Protein AF-A0A7J4JH37-F1 (afdb_monomer)

Sequence (159 aa):
MDLLFHLLIPYTLLRLRGYGNRYLVPLAVLAVLPDLDRFAWLRRSWHSLLLGLALVALAWFLARKRADGKRITFISGFYFFSHLALDLGGEMAWLWPLDSSYYVVTPYVKLVNLWPIFGVDFQVVPTVVQGIGTVLSAAGFGVLGLLLGLWTVNSLRRK

Foldseek 3Di:
DPLVCLQPVLLVVVVVVVDDPVQNVVLSVLSCQLVCCVVVVNPQQSLEQVVLVVQLVVLLVVLVPPPCSVVNSVSNSSSSVLSNLQCQQPWHPHDPPVDPHTWHWAWDFDDDDQDDDDDPDGDGDTDTDDDDDDDSRPRSVVVVVVVVVVVVVVVVVVD

Solvent-accessible surface area (backbone atoms only — not comparable to full-atom values): 9002 Å² total; per-residue (Å²): 107,65,70,65,55,41,41,48,52,46,50,50,54,44,42,75,73,68,56,53,65,91,52,52,58,76,44,44,53,53,27,48,56,41,64,50,29,81,78,63,83,45,76,52,46,54,51,8,54,50,50,45,52,51,52,31,49,47,43,32,66,75,22,66,86,44,96,58,11,70,59,52,25,50,54,42,37,47,27,38,52,46,30,56,41,43,40,29,40,26,69,23,13,46,51,19,91,85,36,88,61,62,44,24,46,46,65,55,86,76,86,69,88,88,80,86,81,92,75,90,78,84,68,80,60,76,53,80,46,85,78,88,67,92,52,72,25,66,40,7,52,48,52,51,51,47,55,46,52,54,46,54,58,56,58,64,71,74,112

Mean predicted aligned error: 11.1 Å

Structure (mmCIF, N/CA/C/O backbone):
data_AF-A0A7J4JH37-F1
#
_entry.id   AF-A0A7J4JH37-F1
#
loop_
_atom_site.group_PDB
_atom_site.id
_atom_site.type_symbol
_atom_site.label_atom_id
_atom_site.label_alt_id
_atom_site.label_comp_id
_atom_site.label_asym_id
_atom_site.label_entity_id
_atom_site.label_seq_id
_atom_site.pdbx_PDB_ins_code
_atom_site.Cartn_x
_atom_site.Cartn_y
_atom_site.Cartn_z
_atom_site.occupancy
_atom_site.B_iso_or_equiv
_atom_site.auth_seq_id
_atom_site.auth_comp_id
_atom_site.auth_asym_id
_atom_site.auth_atom_id
_atom_site.pdbx_PDB_model_num
ATOM 1 N N . MET A 1 1 ? -0.138 -1.010 -13.148 1.00 59.06 1 MET A N 1
ATOM 2 C CA . MET A 1 1 ? -1.320 -1.853 -13.493 1.00 59.06 1 MET A CA 1
ATOM 3 C C . MET A 1 1 ? -2.587 -1.007 -13.630 1.00 59.06 1 MET A C 1
ATOM 5 O O . MET A 1 1 ? -2.493 0.210 -13.483 1.00 59.06 1 MET A O 1
ATOM 9 N N . ASP A 1 2 ? -3.748 -1.591 -13.959 1.00 71.56 2 ASP A N 1
ATOM 10 C CA . ASP A 1 2 ? -5.018 -0.843 -13.939 1.00 71.56 2 ASP A CA 1
ATOM 11 C C . ASP A 1 2 ? -5.392 -0.477 -12.489 1.00 71.56 2 ASP A C 1
ATOM 13 O O . ASP A 1 2 ? -5.267 -1.309 -11.585 1.00 71.56 2 ASP A O 1
ATOM 17 N N . LEU A 1 3 ? -5.826 0.771 -12.281 1.00 78.75 3 LEU A N 1
ATOM 18 C CA . LEU A 1 3 ? -6.186 1.365 -10.985 1.00 78.75 3 LEU A CA 1
ATOM 19 C C . LEU A 1 3 ? -7.172 0.475 -10.214 1.00 78.75 3 LEU A C 1
ATOM 21 O O . LEU A 1 3 ? -7.121 0.357 -8.989 1.00 78.75 3 LEU A O 1
ATOM 25 N N . LEU A 1 4 ? -8.059 -0.192 -10.955 1.00 83.56 4 LEU A N 1
ATOM 26 C CA . LEU A 1 4 ? -9.063 -1.092 -10.412 1.00 83.56 4 LEU A CA 1
ATOM 27 C C . LEU A 1 4 ? -8.441 -2.245 -9.603 1.00 83.56 4 LEU A C 1
ATOM 29 O O . LEU A 1 4 ? -8.947 -2.586 -8.536 1.00 83.56 4 LEU A O 1
ATOM 33 N N . PHE A 1 5 ? -7.327 -2.828 -10.059 1.00 84.44 5 PHE A N 1
ATOM 34 C CA . PHE A 1 5 ? -6.678 -3.946 -9.360 1.00 84.44 5 PHE A CA 1
ATOM 35 C C . PHE A 1 5 ? -5.949 -3.497 -8.094 1.00 84.44 5 PHE A C 1
ATOM 37 O O . PHE A 1 5 ? -6.028 -4.192 -7.078 1.00 84.44 5 PHE A O 1
ATOM 44 N N . HIS A 1 6 ? -5.321 -2.317 -8.124 1.00 84.31 6 HIS A N 1
ATOM 45 C CA . HIS A 1 6 ? -4.708 -1.695 -6.945 1.00 84.31 6 HIS A CA 1
ATOM 46 C C . HIS A 1 6 ? -5.714 -1.436 -5.824 1.00 84.31 6 HIS A C 1
ATOM 48 O O . HIS A 1 6 ? -5.353 -1.443 -4.651 1.00 84.31 6 HIS A O 1
ATOM 54 N N . LEU A 1 7 ? -6.989 -1.275 -6.174 1.00 88.19 7 LEU A N 1
ATOM 55 C CA . LEU A 1 7 ? -8.074 -1.114 -5.221 1.00 88.19 7 LEU A CA 1
ATOM 56 C C . LEU A 1 7 ? -8.674 -2.457 -4.782 1.00 88.19 7 LEU A C 1
ATOM 58 O O . LEU A 1 7 ? -8.773 -2.747 -3.587 1.00 88.19 7 LEU A O 1
ATOM 62 N N . LEU A 1 8 ? -9.098 -3.275 -5.751 1.00 89.56 8 LEU A N 1
ATOM 63 C CA . LEU A 1 8 ? -9.918 -4.460 -5.504 1.00 89.56 8 LEU A CA 1
ATOM 64 C C . LEU A 1 8 ? -9.161 -5.558 -4.772 1.00 89.56 8 LEU A C 1
ATOM 66 O O . L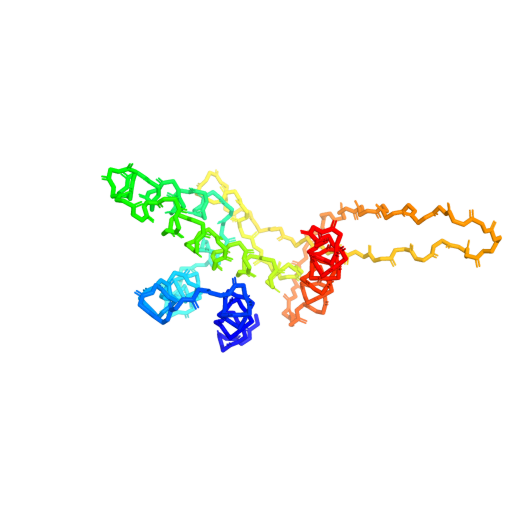EU A 1 8 ? -9.737 -6.197 -3.888 1.00 89.56 8 LEU A O 1
ATOM 70 N N . ILE A 1 9 ? -7.890 -5.779 -5.109 1.00 88.50 9 ILE A N 1
ATOM 71 C CA . ILE A 1 9 ? -7.086 -6.830 -4.481 1.00 88.50 9 ILE A CA 1
ATOM 72 C C . ILE A 1 9 ? -6.945 -6.544 -2.983 1.00 88.50 9 ILE A C 1
ATOM 74 O O . ILE A 1 9 ? -7.462 -7.335 -2.189 1.00 88.50 9 ILE A O 1
ATOM 78 N N . PRO A 1 10 ? -6.355 -5.415 -2.543 1.00 89.75 10 PRO A N 1
ATOM 79 C CA . PRO A 1 10 ? -6.214 -5.172 -1.117 1.00 89.75 10 PRO A CA 1
ATOM 80 C C . PRO A 1 10 ? -7.554 -5.032 -0.391 1.00 89.75 10 PRO A C 1
ATOM 82 O O . PRO A 1 10 ? -7.681 -5.530 0.730 1.00 89.75 10 PRO A O 1
ATOM 85 N N . TYR A 1 11 ? -8.574 -4.439 -1.025 1.00 91.81 11 TYR A N 1
ATOM 86 C CA . TYR A 1 11 ? -9.922 -4.373 -0.455 1.00 91.81 11 TYR A CA 1
ATOM 87 C C . TYR A 1 11 ? -10.464 -5.772 -0.141 1.00 91.81 11 TYR A C 1
ATOM 89 O O . TYR A 1 11 ? -10.907 -6.031 0.981 1.00 91.81 11 TYR A O 1
ATOM 97 N N . THR A 1 12 ? -10.391 -6.692 -1.107 1.00 89.94 12 THR A N 1
ATOM 98 C CA . THR A 1 12 ? -10.907 -8.060 -0.960 1.00 89.94 12 THR A CA 1
ATOM 99 C C . THR A 1 12 ? -10.160 -8.804 0.140 1.00 89.94 12 THR A C 1
ATOM 101 O O . THR A 1 12 ? -10.782 -9.443 0.986 1.00 89.94 12 THR A O 1
ATOM 104 N N . LEU A 1 13 ? -8.836 -8.659 0.207 1.00 88.38 13 LEU A N 1
ATOM 105 C CA . LEU A 1 13 ? -8.013 -9.298 1.236 1.00 88.38 13 LEU A CA 1
ATOM 106 C C . LEU A 1 13 ? -8.335 -8.792 2.642 1.00 88.38 13 LEU A C 1
ATOM 108 O O . LEU A 1 13 ? -8.508 -9.576 3.578 1.00 88.38 13 LEU A O 1
ATOM 112 N N . LEU A 1 14 ? -8.485 -7.479 2.798 1.00 90.62 14 LEU A N 1
ATOM 113 C CA . LEU A 1 14 ? -8.890 -6.895 4.070 1.00 90.62 14 LEU A CA 1
ATOM 114 C C . LEU A 1 14 ? -10.330 -7.280 4.439 1.00 90.62 14 LEU A C 1
ATOM 116 O O . LEU A 1 14 ? -10.630 -7.510 5.615 1.00 90.62 14 LEU A O 1
ATOM 120 N N . ARG A 1 15 ? -11.221 -7.412 3.452 1.00 90.00 15 ARG A N 1
ATOM 121 C CA . ARG A 1 15 ? -12.586 -7.894 3.671 1.00 90.00 15 ARG A CA 1
ATOM 122 C C . ARG A 1 15 ? -12.592 -9.339 4.166 1.00 90.00 15 ARG A C 1
ATOM 124 O O . ARG A 1 15 ? -13.246 -9.614 5.171 1.00 90.00 15 ARG A O 1
ATOM 131 N N . LEU A 1 16 ? -11.810 -10.223 3.542 1.00 88.81 16 LEU A N 1
ATOM 132 C CA . LEU A 1 16 ? -11.615 -11.615 3.972 1.00 88.81 16 LEU A CA 1
ATOM 133 C C . LEU A 1 16 ? -10.996 -11.711 5.374 1.00 88.81 16 LEU A C 1
ATOM 135 O O . LEU A 1 16 ? -11.319 -12.620 6.135 1.00 88.81 16 LEU A O 1
ATOM 139 N N . ARG A 1 17 ? -10.165 -10.738 5.769 1.00 84.75 17 ARG A N 1
ATOM 140 C CA . ARG A 1 17 ? -9.619 -10.638 7.134 1.00 84.75 17 ARG A CA 1
ATOM 141 C C . ARG A 1 17 ? -10.671 -10.253 8.188 1.00 84.75 17 ARG A C 1
ATOM 143 O O . ARG A 1 17 ? -10.382 -10.341 9.383 1.00 84.75 17 ARG A O 1
ATOM 150 N N . GLY A 1 18 ? -11.872 -9.854 7.770 1.00 88.81 18 GLY A N 1
ATOM 151 C CA . GLY A 1 18 ? -12.986 -9.485 8.647 1.00 88.81 18 GLY A CA 1
ATOM 152 C C . GLY A 1 18 ? -13.099 -7.984 8.918 1.00 88.81 18 GLY A C 1
ATOM 153 O O . GLY A 1 18 ? -13.838 -7.575 9.816 1.00 88.81 18 GLY A O 1
ATOM 154 N N . TYR A 1 19 ? -12.387 -7.135 8.172 1.00 90.50 19 TYR A N 1
ATOM 155 C CA . TYR A 1 19 ? -12.580 -5.690 8.277 1.00 90.50 19 TYR A CA 1
ATOM 156 C C . TYR A 1 19 ? -13.894 -5.268 7.596 1.00 90.50 19 TYR A C 1
ATOM 158 O O . TYR A 1 19 ? -14.300 -5.800 6.560 1.00 90.50 19 TYR A O 1
ATOM 166 N N . GLY A 1 20 ? -14.603 -4.325 8.221 1.00 91.44 20 GLY A N 1
ATOM 167 C CA . GLY A 1 20 ? -15.878 -3.802 7.725 1.00 91.44 20 GLY A CA 1
ATOM 168 C C . GLY A 1 20 ? -15.713 -2.577 6.827 1.00 91.44 20 GLY A C 1
ATOM 169 O O . GLY A 1 20 ? -14.740 -1.828 6.954 1.00 91.44 20 GLY A O 1
ATOM 170 N N . ASN A 1 21 ? -16.719 -2.318 5.987 1.00 93.50 21 ASN A N 1
ATOM 171 C CA . ASN A 1 21 ? -16.733 -1.200 5.032 1.00 93.50 21 ASN A CA 1
ATOM 172 C C . ASN A 1 21 ? -16.501 0.169 5.680 1.00 93.50 21 ASN A C 1
ATOM 174 O O . ASN A 1 21 ? -15.913 1.037 5.043 1.00 93.50 21 ASN A O 1
ATOM 178 N N . ARG A 1 22 ? -16.863 0.324 6.964 1.00 92.69 22 ARG A N 1
ATOM 179 C CA . ARG A 1 22 ? -16.615 1.541 7.757 1.00 92.69 22 ARG A CA 1
ATOM 180 C C . ARG A 1 22 ? -15.148 1.989 7.779 1.00 92.69 22 ARG A C 1
ATOM 182 O O . ARG A 1 22 ? -14.889 3.163 7.994 1.00 92.69 22 ARG A O 1
ATOM 189 N N . TYR A 1 23 ? -14.204 1.068 7.573 1.00 89.62 23 TYR A N 1
ATOM 190 C CA . TYR A 1 23 ? -12.782 1.392 7.421 1.00 89.62 23 TYR A CA 1
ATOM 191 C C . TYR A 1 23 ? -12.301 1.209 5.988 1.00 89.62 23 TYR A C 1
ATOM 193 O O . TYR A 1 23 ? -11.498 2.003 5.514 1.00 89.62 23 TYR A O 1
ATOM 201 N N . LEU A 1 24 ? -12.773 0.161 5.306 1.00 91.44 24 LEU A N 1
ATOM 202 C CA . LEU A 1 24 ? -12.238 -0.207 3.999 1.00 91.44 24 LEU A CA 1
ATOM 203 C C . LE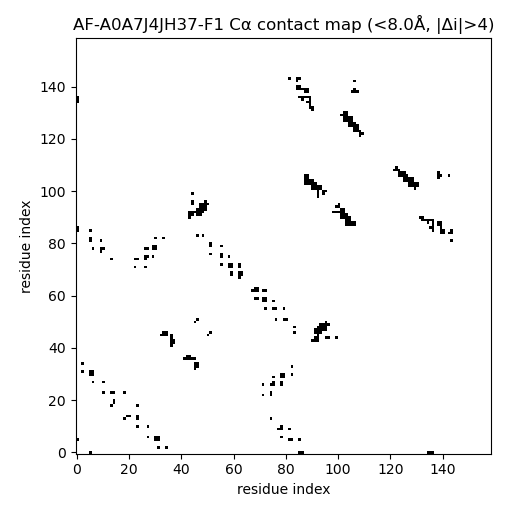U A 1 24 ? -12.517 0.839 2.936 1.00 91.44 24 LEU A C 1
ATOM 205 O O . LEU A 1 24 ? -11.609 1.129 2.172 1.00 91.44 24 LEU A O 1
ATOM 209 N N . VAL A 1 25 ? -13.728 1.402 2.902 1.00 92.25 25 VAL A N 1
ATOM 210 C CA . VAL A 1 25 ? -14.122 2.365 1.865 1.00 92.25 25 VAL A CA 1
ATOM 211 C C . VAL A 1 25 ? -13.437 3.721 2.069 1.00 92.25 25 VAL A C 1
ATOM 213 O O . VAL A 1 25 ? -12.812 4.192 1.125 1.00 92.25 25 VAL A O 1
ATOM 216 N N . PRO A 1 26 ? -13.437 4.335 3.272 1.00 89.88 26 PRO A N 1
ATOM 217 C CA . PRO A 1 26 ? -12.741 5.610 3.460 1.00 89.88 26 PRO A CA 1
ATOM 218 C C . PRO A 1 26 ? -11.227 5.508 3.244 1.00 89.88 26 PRO A C 1
ATOM 220 O O . PRO A 1 26 ? -10.616 6.421 2.700 1.00 89.88 26 PRO A O 1
ATOM 223 N N . LEU A 1 27 ? -10.610 4.395 3.660 1.00 88.75 27 LEU A N 1
ATOM 224 C CA . LEU A 1 27 ? -9.161 4.209 3.545 1.00 88.75 27 LEU A CA 1
ATOM 225 C C . LEU A 1 27 ? -8.727 3.697 2.167 1.00 88.75 27 LEU A C 1
ATOM 227 O O . LEU A 1 27 ? -7.545 3.787 1.853 1.00 88.75 27 LEU A O 1
ATOM 231 N N . ALA A 1 28 ? -9.657 3.228 1.329 1.00 87.50 28 ALA A N 1
ATOM 232 C CA . ALA A 1 28 ? -9.383 2.809 -0.045 1.00 87.50 28 ALA A CA 1
ATOM 233 C C . ALA A 1 28 ? -8.820 3.949 -0.911 1.00 87.50 28 ALA A C 1
ATOM 235 O O . ALA A 1 28 ? -8.044 3.697 -1.826 1.00 87.50 28 ALA A O 1
ATOM 236 N N . VAL A 1 29 ? -9.130 5.209 -0.577 1.00 84.94 29 VAL A N 1
ATOM 237 C CA . VAL A 1 29 ? -8.547 6.391 -1.238 1.00 84.94 29 VAL A CA 1
ATOM 238 C C . VAL A 1 29 ? -7.013 6.382 -1.163 1.00 84.94 29 VAL A C 1
ATOM 240 O O . VAL A 1 29 ? -6.350 6.830 -2.093 1.00 84.94 29 VAL A O 1
ATOM 243 N N . LEU A 1 30 ? -6.432 5.809 -0.102 1.00 81.12 30 LEU A N 1
ATOM 244 C CA . LEU A 1 30 ? -4.978 5.690 0.055 1.00 81.12 30 LEU A CA 1
ATOM 245 C C . LEU A 1 30 ? -4.333 4.744 -0.966 1.00 81.12 30 LEU A C 1
ATOM 247 O O . LEU A 1 30 ? -3.154 4.911 -1.254 1.00 81.12 30 LEU A O 1
ATOM 251 N N . ALA A 1 31 ? -5.085 3.787 -1.517 1.00 82.00 31 ALA A N 1
ATOM 252 C CA . ALA A 1 31 ? -4.614 2.945 -2.618 1.00 82.00 31 ALA A CA 1
ATOM 253 C C . ALA A 1 31 ? -4.676 3.662 -3.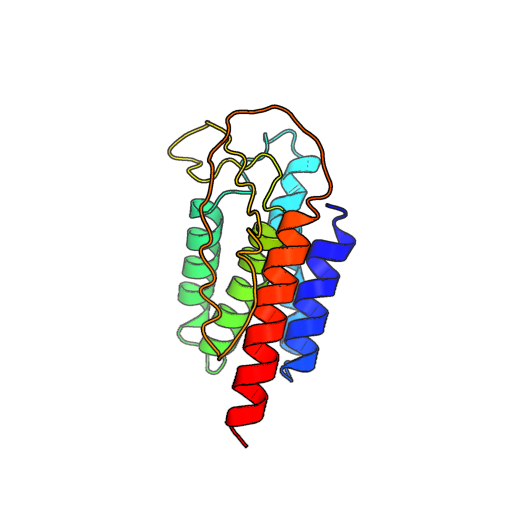972 1.00 82.00 31 ALA A C 1
ATOM 255 O O . ALA A 1 31 ? -3.947 3.312 -4.883 1.00 82.00 31 ALA A O 1
ATOM 256 N N . VAL A 1 32 ? -5.538 4.669 -4.113 1.00 82.38 32 VAL A N 1
ATOM 257 C CA . VAL A 1 32 ? -5.679 5.436 -5.361 1.00 82.38 32 VAL A CA 1
ATOM 258 C C . VAL A 1 32 ? -4.657 6.568 -5.437 1.00 82.38 32 VAL A C 1
ATOM 260 O O . VAL A 1 32 ? -4.209 6.922 -6.521 1.00 82.38 32 VAL A O 1
ATOM 263 N N . LEU A 1 33 ? -4.277 7.125 -4.283 1.00 82.38 33 LEU A N 1
ATOM 264 C CA . LEU A 1 33 ? -3.353 8.253 -4.156 1.00 82.38 33 LEU A CA 1
ATOM 265 C C . LEU A 1 33 ? -2.073 8.124 -5.000 1.00 82.38 33 LEU A C 1
ATOM 267 O O . LEU A 1 33 ? -1.756 9.093 -5.687 1.00 82.38 33 LEU A O 1
ATOM 271 N N . PRO A 1 34 ? -1.360 6.980 -5.007 1.00 78.88 34 PRO A N 1
ATOM 272 C CA . PRO A 1 34 ? -0.159 6.836 -5.822 1.00 78.88 34 PRO A CA 1
ATOM 273 C C . PRO A 1 34 ? -0.413 6.972 -7.325 1.00 78.88 34 PRO A C 1
ATOM 275 O O . PRO A 1 34 ? 0.388 7.579 -8.018 1.00 78.88 34 PRO A O 1
ATOM 278 N N . ASP A 1 35 ? -1.550 6.469 -7.810 1.00 78.75 35 ASP A N 1
ATOM 279 C CA . ASP A 1 35 ? -1.934 6.507 -9.226 1.00 78.75 35 ASP A CA 1
ATOM 280 C C . ASP A 1 35 ? -2.482 7.881 -9.670 1.00 78.75 35 ASP A C 1
ATOM 282 O O . ASP A 1 35 ? -2.728 8.089 -10.861 1.00 78.75 35 ASP A O 1
ATOM 286 N N . LEU A 1 36 ? -2.674 8.839 -8.749 1.00 75.56 36 LEU A N 1
ATOM 287 C CA . LEU A 1 36 ? -3.068 10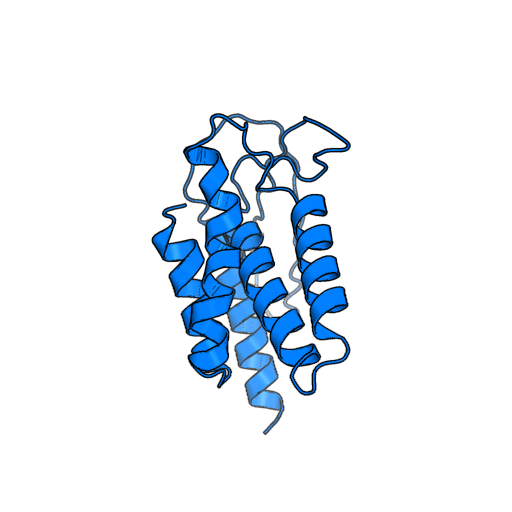.211 -9.106 1.00 75.56 36 LEU A CA 1
ATOM 288 C C . LEU A 1 36 ? -1.962 10.961 -9.861 1.00 75.56 36 LEU A C 1
ATOM 290 O O . LEU A 1 36 ? -2.239 11.939 -10.560 1.00 75.56 36 LEU A O 1
ATOM 294 N N . ASP A 1 37 ? -0.720 10.494 -9.761 1.00 70.12 37 ASP A N 1
ATOM 295 C CA . ASP A 1 37 ? 0.428 11.046 -10.475 1.00 70.12 37 ASP A CA 1
ATOM 296 C C . ASP A 1 37 ? 0.271 10.979 -12.005 1.00 70.12 37 ASP A C 1
ATOM 298 O O . ASP A 1 37 ? 0.720 11.884 -12.715 1.00 70.12 37 ASP A O 1
ATOM 302 N N . ARG A 1 38 ? -0.492 9.994 -12.500 1.00 65.81 38 ARG A N 1
ATOM 303 C CA . ARG A 1 38 ? -0.882 9.846 -13.909 1.00 65.81 38 ARG A CA 1
ATOM 304 C C . ARG A 1 38 ? -1.644 11.055 -14.444 1.00 65.81 38 ARG A C 1
ATOM 306 O O . ARG A 1 38 ? -1.572 11.328 -15.638 1.00 65.81 38 ARG A O 1
ATOM 313 N N . PHE A 1 39 ? -2.356 11.782 -13.584 1.00 64.06 39 PHE A N 1
ATOM 314 C CA . PHE A 1 39 ? -3.114 12.976 -13.970 1.00 64.06 39 PHE A CA 1
ATOM 315 C C . PHE A 1 39 ? -2.299 14.266 -13.851 1.00 64.06 39 PHE A C 1
ATOM 317 O O . PHE A 1 39 ? -2.636 15.265 -14.483 1.00 64.06 39 PHE A O 1
ATOM 324 N N . ALA A 1 40 ? -1.228 14.266 -13.054 1.00 57.56 40 ALA A N 1
ATOM 325 C CA . ALA A 1 40 ? -0.565 15.493 -12.626 1.00 57.56 40 ALA A CA 1
ATOM 326 C C . ALA A 1 40 ? 0.778 15.777 -13.325 1.00 57.56 40 ALA A C 1
ATOM 328 O O . ALA A 1 40 ? 1.488 16.684 -12.900 1.00 57.56 40 ALA A O 1
ATOM 329 N N . TRP A 1 41 ? 1.160 15.017 -14.365 1.00 54.94 41 TRP A N 1
ATOM 330 C CA . TRP A 1 41 ? 2.482 15.104 -15.031 1.00 54.94 41 TRP A CA 1
ATOM 331 C C . TRP A 1 41 ? 3.680 14.956 -14.063 1.00 54.94 41 TRP A C 1
ATOM 333 O O . TRP A 1 41 ? 4.842 15.136 -14.438 1.00 54.94 41 TRP A O 1
ATOM 343 N N . LEU A 1 42 ? 3.402 14.590 -12.809 1.00 57.09 42 LEU A N 1
ATOM 344 C CA . LEU A 1 42 ? 4.356 14.342 -11.743 1.00 57.09 42 LEU A CA 1
ATOM 345 C C . LEU A 1 42 ? 4.924 12.948 -11.978 1.00 57.09 42 LEU A C 1
ATOM 347 O O . LEU A 1 42 ? 4.284 11.934 -11.738 1.00 57.09 42 LEU A O 1
ATOM 351 N N . ARG A 1 43 ? 6.131 12.916 -12.535 1.00 55.44 43 ARG A N 1
ATOM 352 C CA . ARG A 1 43 ? 6.823 11.700 -12.963 1.00 55.44 43 ARG A CA 1
ATOM 353 C C . ARG A 1 43 ? 6.929 10.651 -11.841 1.00 55.44 43 ARG A C 1
ATOM 355 O O . ARG A 1 43 ? 7.855 10.783 -11.043 1.00 55.44 43 ARG A O 1
ATOM 362 N N . ARG A 1 44 ? 6.088 9.603 -11.801 1.00 64.75 44 ARG A N 1
ATOM 363 C CA . ARG A 1 44 ? 6.295 8.309 -11.081 1.00 64.75 44 ARG A CA 1
ATOM 364 C C . ARG A 1 44 ? 6.757 8.399 -9.609 1.00 64.75 44 ARG A C 1
ATOM 366 O O . ARG A 1 44 ? 7.253 7.435 -9.031 1.00 64.75 44 ARG A O 1
ATOM 373 N N . SER A 1 45 ? 6.666 9.583 -9.010 1.00 65.56 45 SER A N 1
ATOM 374 C CA . SER A 1 45 ? 7.299 9.959 -7.736 1.00 65.56 45 SER A CA 1
ATOM 375 C C . SER A 1 45 ? 6.413 9.564 -6.564 1.00 65.56 45 SER A C 1
ATOM 377 O O . SER A 1 45 ? 6.871 9.452 -5.429 1.00 65.56 45 SER A O 1
ATOM 379 N N . TRP A 1 46 ? 5.141 9.311 -6.865 1.00 69.69 46 TRP A N 1
ATOM 380 C CA . TRP A 1 46 ? 4.147 8.857 -5.916 1.00 69.69 46 TRP A CA 1
ATOM 381 C C . TRP A 1 46 ? 4.223 7.346 -5.664 1.00 69.69 46 TRP A C 1
ATOM 383 O O . TRP A 1 46 ? 3.835 6.888 -4.589 1.00 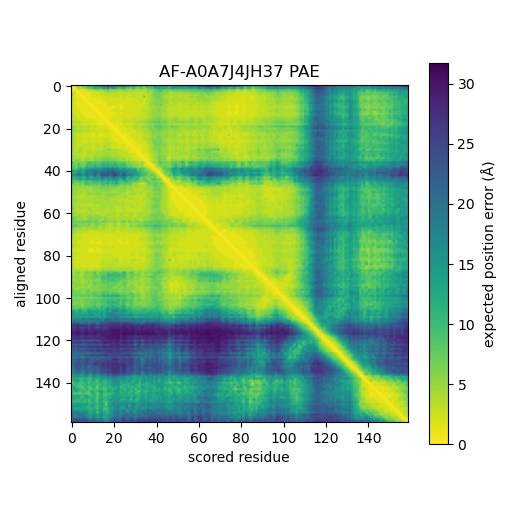69.69 46 TRP A O 1
ATOM 393 N N . HIS A 1 47 ? 4.860 6.589 -6.563 1.00 74.88 47 HIS A N 1
ATOM 394 C CA . HIS A 1 47 ? 5.295 5.201 -6.358 1.00 74.88 47 HIS A CA 1
ATOM 395 C C . HIS A 1 47 ? 6.657 5.150 -5.647 1.00 74.88 47 HIS A C 1
ATOM 397 O O . HIS A 1 47 ? 7.591 4.477 -6.081 1.00 74.88 47 HIS A O 1
ATOM 403 N N . SER A 1 48 ? 6.771 5.905 -4.552 1.00 80.12 48 SER A N 1
ATOM 404 C CA . SER A 1 48 ? 7.952 5.964 -3.689 1.00 80.12 48 SER A CA 1
ATOM 405 C C . SER A 1 48 ? 7.712 5.207 -2.387 1.00 80.12 48 SER A C 1
ATOM 407 O O . SER A 1 48 ? 6.676 5.361 -1.729 1.00 80.12 48 SER A O 1
ATOM 409 N N . LEU A 1 49 ? 8.715 4.434 -1.968 1.00 81.44 49 LEU A N 1
ATOM 410 C CA . LEU A 1 49 ? 8.705 3.772 -0.669 1.00 81.44 49 LEU A CA 1
ATOM 411 C C . LEU A 1 49 ? 8.751 4.790 0.468 1.00 81.44 49 LEU A C 1
ATOM 413 O O . LEU A 1 49 ? 8.036 4.626 1.455 1.00 81.44 49 LEU A O 1
ATOM 417 N N . LEU A 1 50 ? 9.549 5.851 0.328 1.00 82.88 50 LEU A N 1
ATOM 418 C CA . LEU A 1 50 ? 9.652 6.893 1.349 1.00 82.88 50 LEU A CA 1
ATOM 419 C C . LEU A 1 50 ? 8.341 7.662 1.500 1.00 82.88 50 LEU A C 1
ATOM 421 O O . LEU A 1 50 ? 7.913 7.908 2.628 1.00 82.88 50 LEU A O 1
ATOM 425 N N . LEU A 1 51 ? 7.673 7.987 0.388 1.00 83.12 51 LEU A N 1
ATOM 426 C CA . LEU A 1 51 ? 6.359 8.629 0.441 1.00 83.12 51 LEU A CA 1
ATOM 427 C C . LEU A 1 51 ? 5.333 7.714 1.116 1.00 83.12 51 LEU A C 1
ATOM 429 O O . LEU A 1 51 ? 4.572 8.159 1.975 1.00 83.12 51 LEU A O 1
ATOM 433 N N . GLY A 1 52 ? 5.363 6.422 0.794 1.00 82.81 52 GLY A N 1
ATOM 434 C CA . GLY A 1 52 ? 4.545 5.419 1.464 1.00 82.81 52 GLY A CA 1
ATOM 435 C C . GLY A 1 52 ? 4.741 5.359 2.957 1.00 82.81 52 GLY A C 1
ATOM 436 O O . GLY A 1 52 ? 3.784 5.455 3.725 1.00 82.81 52 GLY A O 1
ATOM 437 N N . LEU A 1 53 ? 5.997 5.244 3.377 1.00 86.38 53 LEU A N 1
ATOM 438 C CA . LEU A 1 53 ? 6.363 5.242 4.785 1.00 86.38 53 LEU A CA 1
ATOM 439 C C . LEU A 1 53 ? 5.905 6.529 5.475 1.00 86.38 53 LEU A C 1
ATOM 441 O O . LEU A 1 53 ? 5.349 6.454 6.569 1.00 86.38 53 LEU A O 1
ATOM 445 N N . ALA A 1 54 ? 6.057 7.688 4.829 1.00 86.44 54 ALA A N 1
ATOM 446 C CA . ALA A 1 54 ? 5.592 8.965 5.358 1.00 86.44 54 ALA A CA 1
ATOM 447 C C . ALA A 1 54 ? 4.063 9.007 5.524 1.00 86.44 54 ALA A C 1
ATOM 449 O O . ALA A 1 54 ? 3.576 9.418 6.578 1.00 86.44 54 ALA A O 1
ATOM 450 N N . LEU A 1 55 ? 3.293 8.532 4.540 1.00 85.00 55 LEU A N 1
ATOM 451 C CA . LEU A 1 55 ? 1.828 8.484 4.614 1.00 85.00 55 LEU A CA 1
ATOM 452 C C . LEU A 1 55 ? 1.335 7.509 5.687 1.00 85.00 55 LEU A C 1
ATOM 454 O O . LEU A 1 55 ? 0.396 7.819 6.422 1.00 85.00 55 LEU A O 1
ATOM 458 N N . VAL A 1 56 ? 1.984 6.353 5.832 1.00 86.50 56 VAL A N 1
ATOM 459 C CA . VAL A 1 56 ? 1.662 5.387 6.892 1.00 86.50 56 VAL A CA 1
ATOM 460 C C . VAL A 1 56 ? 2.037 5.936 8.268 1.00 86.50 56 VAL A C 1
ATOM 462 O O . VAL A 1 56 ? 1.258 5.795 9.213 1.00 86.50 56 VAL A O 1
ATOM 465 N N . ALA A 1 57 ? 3.182 6.610 8.390 1.00 86.88 57 ALA A N 1
ATOM 466 C CA . ALA A 1 57 ? 3.590 7.283 9.619 1.00 86.88 57 ALA A CA 1
ATOM 467 C C . ALA A 1 57 ? 2.621 8.415 9.989 1.00 86.88 57 ALA A C 1
ATOM 469 O O . ALA A 1 57 ? 2.258 8.549 11.158 1.00 86.88 57 ALA A O 1
ATOM 470 N N . LEU A 1 58 ? 2.139 9.178 9.005 1.00 87.81 58 LEU A N 1
ATOM 471 C CA . LEU A 1 58 ? 1.112 10.198 9.200 1.00 87.81 58 LEU A CA 1
ATOM 472 C C . LEU A 1 58 ? -0.216 9.570 9.642 1.00 87.81 58 LEU A C 1
ATOM 474 O O . LEU A 1 58 ? -0.799 10.013 10.630 1.00 87.81 58 LEU A O 1
ATOM 478 N N . ALA A 1 59 ? -0.671 8.507 8.973 1.00 86.69 59 ALA A N 1
ATOM 479 C CA . ALA A 1 59 ? -1.874 7.773 9.364 1.00 86.69 59 ALA A CA 1
ATOM 480 C C . ALA A 1 59 ? -1.761 7.250 10.803 1.00 86.69 59 ALA A C 1
ATOM 482 O O . ALA A 1 59 ? -2.684 7.424 11.600 1.00 86.69 59 ALA A O 1
ATOM 483 N N . TRP A 1 60 ? -0.603 6.693 11.170 1.00 90.00 60 TRP A N 1
ATOM 484 C CA . TRP A 1 60 ? -0.310 6.301 12.544 1.00 90.00 60 TRP A CA 1
ATOM 485 C C . TRP A 1 60 ? -0.364 7.487 13.499 1.00 90.00 60 TRP A C 1
ATOM 487 O O . TRP A 1 60 ? -1.050 7.415 14.515 1.00 90.00 60 TRP A O 1
ATOM 497 N N . PHE A 1 61 ? 0.306 8.590 13.178 1.00 92.00 61 PHE A N 1
ATOM 498 C CA . PHE A 1 61 ? 0.362 9.772 14.029 1.00 92.00 61 PHE A CA 1
ATOM 499 C C . PHE A 1 61 ? -1.028 10.364 14.296 1.00 92.00 61 PHE A C 1
ATOM 501 O O . PHE A 1 61 ? -1.339 10.709 15.440 1.00 92.00 61 PHE A O 1
ATOM 508 N N . LEU A 1 62 ? -1.879 10.430 13.269 1.00 90.31 62 LEU A N 1
ATOM 509 C CA . LEU A 1 62 ? -3.258 10.917 13.365 1.00 90.31 62 LEU A CA 1
ATOM 510 C C . LEU A 1 62 ? -4.167 9.938 14.118 1.00 90.31 62 LEU A C 1
ATOM 512 O O . LEU A 1 62 ? -5.079 10.350 14.837 1.00 90.31 62 LEU A O 1
ATOM 516 N N . ALA A 1 63 ? -3.925 8.635 13.976 1.00 90.88 63 ALA A N 1
ATOM 517 C CA . ALA A 1 63 ? -4.779 7.605 14.548 1.00 90.88 63 ALA A CA 1
ATOM 518 C C . ALA A 1 63 ? -4.314 7.114 15.932 1.00 90.88 63 ALA A C 1
ATOM 520 O O . ALA A 1 63 ? -5.105 6.486 16.631 1.00 90.88 63 ALA A O 1
ATOM 521 N N . ARG A 1 64 ? -3.088 7.423 16.387 1.00 90.50 64 ARG A N 1
ATOM 522 C CA . ARG A 1 64 ? -2.477 6.839 17.606 1.00 90.50 64 ARG A CA 1
ATOM 523 C C . ARG A 1 64 ? -3.262 7.049 18.903 1.00 90.50 64 ARG A C 1
ATOM 525 O O . ARG A 1 64 ? -3.105 6.259 19.824 1.00 90.50 64 ARG A O 1
ATOM 532 N N . LYS A 1 65 ? -4.094 8.094 18.987 1.00 92.38 65 LYS A N 1
ATOM 533 C CA . LYS A 1 65 ? -4.954 8.383 20.154 1.00 92.38 65 LYS A CA 1
ATOM 534 C C . LYS A 1 65 ? -6.389 7.857 20.012 1.00 92.38 65 LYS A C 1
ATOM 536 O O . LYS A 1 65 ? -7.182 7.996 20.936 1.00 92.38 65 LYS A O 1
ATOM 541 N N . ARG A 1 66 ? -6.751 7.289 18.858 1.00 90.75 66 ARG A N 1
ATOM 542 C CA . ARG A 1 66 ? -8.088 6.735 18.610 1.00 90.75 66 ARG A CA 1
ATOM 543 C C . ARG A 1 66 ? -8.157 5.290 19.095 1.00 90.75 66 ARG A C 1
ATOM 545 O O . ARG A 1 66 ? -7.194 4.544 18.936 1.00 90.75 66 ARG A O 1
ATOM 552 N N . ALA A 1 67 ? -9.324 4.873 19.590 1.00 90.25 67 ALA A N 1
ATOM 553 C CA . ALA A 1 67 ? -9.573 3.485 19.998 1.00 90.25 67 ALA A CA 1
ATOM 554 C C . ALA A 1 67 ? -9.273 2.486 18.861 1.00 90.25 67 ALA A C 1
ATOM 556 O O . ALA A 1 67 ? -8.627 1.463 19.068 1.00 90.25 67 ALA A O 1
ATOM 557 N N . ASP A 1 68 ? -9.638 2.848 17.629 1.00 90.50 68 ASP A N 1
ATOM 558 C CA . ASP A 1 68 ? -9.372 2.052 16.426 1.00 90.50 68 ASP A CA 1
ATOM 559 C C . ASP A 1 68 ? -8.022 2.362 15.758 1.00 90.50 68 ASP A C 1
ATOM 561 O O . ASP A 1 68 ? -7.776 1.942 14.626 1.00 90.50 68 ASP A O 1
ATOM 565 N N . GLY A 1 69 ? -7.130 3.093 16.431 1.00 88.06 69 GLY A N 1
ATOM 566 C CA . GLY A 1 69 ? -5.908 3.637 15.843 1.00 88.06 69 GLY A CA 1
ATOM 567 C C . GLY A 1 69 ? -5.044 2.594 15.145 1.00 88.06 69 GLY A C 1
ATOM 568 O O . GLY A 1 69 ? -4.706 2.738 13.974 1.00 88.06 69 GLY A O 1
ATOM 569 N N . LYS A 1 70 ? -4.782 1.478 15.835 1.00 88.44 70 LYS A N 1
ATOM 570 C CA . LYS A 1 70 ? -4.009 0.347 15.293 1.00 88.44 70 LYS A CA 1
ATOM 571 C C . LYS A 1 70 ? -4.632 -0.226 14.018 1.00 88.44 70 LYS A C 1
ATOM 573 O O . LYS A 1 70 ? -3.915 -0.573 13.084 1.00 88.44 70 LYS A O 1
ATOM 578 N N . ARG A 1 71 ? -5.965 -0.329 13.980 1.00 89.00 71 ARG A N 1
ATOM 579 C CA . ARG A 1 71 ? -6.708 -0.870 12.837 1.00 89.00 71 ARG A CA 1
ATOM 580 C C . ARG A 1 71 ? -6.637 0.077 11.641 1.00 89.00 71 ARG A C 1
ATOM 582 O O . ARG A 1 71 ? -6.408 -0.396 10.535 1.00 89.00 71 ARG A O 1
ATOM 589 N N . ILE A 1 72 ? -6.794 1.380 11.869 1.00 89.88 72 ILE A N 1
ATOM 590 C CA . ILE A 1 72 ? -6.679 2.405 10.822 1.00 89.88 72 ILE A CA 1
ATOM 591 C C . ILE A 1 72 ? -5.278 2.365 10.211 1.00 89.88 72 ILE A C 1
ATOM 593 O O . ILE A 1 72 ? -5.157 2.161 9.010 1.00 89.88 72 ILE A O 1
ATOM 597 N N . THR A 1 73 ? -4.232 2.445 11.038 1.00 89.62 73 THR A N 1
ATOM 598 C CA . THR A 1 73 ? -2.838 2.401 10.573 1.00 89.62 73 THR A CA 1
ATOM 599 C C . THR A 1 73 ? -2.538 1.146 9.764 1.00 89.62 73 THR A C 1
ATOM 601 O O . THR A 1 73 ? -1.915 1.230 8.710 1.00 89.62 73 THR A O 1
ATOM 604 N N . PHE A 1 74 ? -2.992 -0.017 10.242 1.00 91.25 74 PHE A N 1
ATOM 605 C CA . PHE A 1 74 ? -2.781 -1.277 9.539 1.00 91.25 74 PHE A CA 1
ATOM 606 C C . PHE A 1 74 ? -3.450 -1.278 8.163 1.00 91.25 74 PHE A C 1
ATOM 608 O O . PHE A 1 74 ? -2.802 -1.618 7.183 1.00 91.25 74 PHE A O 1
ATOM 615 N N . ILE A 1 75 ? -4.722 -0.880 8.078 1.00 91.25 75 ILE A N 1
ATOM 616 C CA . ILE A 1 75 ? -5.459 -0.845 6.808 1.00 91.25 75 ILE A CA 1
ATOM 617 C C . ILE A 1 75 ? -4.819 0.157 5.840 1.00 91.25 75 ILE A C 1
ATOM 619 O O . ILE A 1 75 ? -4.625 -0.171 4.673 1.00 91.25 75 ILE A O 1
ATOM 623 N N . SER A 1 76 ? -4.448 1.344 6.326 1.00 89.94 76 SER A N 1
ATOM 624 C CA . SER A 1 76 ? -3.746 2.362 5.538 1.00 89.94 76 SER A CA 1
ATOM 625 C C . SER A 1 76 ? -2.427 1.840 4.975 1.00 89.94 76 SER A C 1
ATOM 627 O O . SER A 1 76 ? -2.183 1.955 3.776 1.00 89.94 76 SER A O 1
ATOM 629 N N . GLY A 1 77 ? -1.601 1.222 5.825 1.00 89.38 77 GLY A N 1
ATOM 630 C CA . GLY A 1 77 ? -0.351 0.604 5.394 1.00 89.38 77 GLY A CA 1
ATOM 631 C C . GLY A 1 77 ? -0.581 -0.532 4.413 1.00 89.38 77 GLY A C 1
ATOM 632 O O . GLY A 1 77 ? 0.098 -0.606 3.398 1.00 89.38 77 GLY A O 1
ATOM 633 N N . PHE A 1 78 ? -1.576 -1.379 4.661 1.00 90.88 78 PHE A N 1
ATOM 634 C CA . PHE A 1 78 ? -1.882 -2.496 3.781 1.00 90.88 78 PHE A CA 1
ATOM 635 C C . PHE A 1 78 ? -2.280 -2.036 2.378 1.00 90.88 78 PHE A C 1
ATOM 637 O O . PHE A 1 78 ? -1.767 -2.584 1.407 1.00 90.88 78 PHE A O 1
ATOM 644 N N . TYR A 1 79 ? -3.140 -1.020 2.258 1.00 90.00 79 TYR A N 1
ATOM 645 C CA . TYR A 1 79 ? -3.489 -0.440 0.960 1.00 90.00 79 TYR A CA 1
ATOM 646 C C . TYR A 1 79 ? -2.259 0.110 0.237 1.00 90.00 79 TYR A C 1
ATOM 648 O O . TYR A 1 79 ? -2.021 -0.258 -0.910 1.00 90.00 79 TYR A O 1
ATOM 656 N N . PHE A 1 80 ? -1.443 0.919 0.917 1.00 86.88 80 PHE A N 1
ATOM 657 C CA . PHE A 1 80 ? -0.274 1.531 0.290 1.00 86.88 80 PHE A CA 1
ATOM 658 C C . PHE A 1 80 ? 0.787 0.498 -0.121 1.00 86.88 80 PHE A C 1
ATOM 660 O O . PHE A 1 80 ? 1.288 0.512 -1.241 1.00 86.88 80 PHE A O 1
ATOM 667 N N . PHE A 1 81 ? 1.137 -0.436 0.762 1.00 85.44 81 PHE A N 1
ATOM 668 C CA . PHE A 1 81 ? 2.162 -1.433 0.448 1.00 85.44 81 PHE A CA 1
ATOM 669 C C . PHE A 1 81 ? 1.677 -2.481 -0.548 1.00 85.44 81 PHE A C 1
ATOM 671 O O . PHE A 1 81 ? 2.487 -2.965 -1.331 1.00 85.44 81 PHE A O 1
ATOM 678 N N . SER A 1 82 ? 0.381 -2.806 -0.574 1.00 86.44 82 SER A N 1
ATOM 679 C CA . SER A 1 82 ? -0.170 -3.650 -1.641 1.00 86.44 82 SER A CA 1
ATOM 680 C C . SER A 1 82 ? -0.102 -2.944 -2.990 1.00 86.44 82 SER A C 1
ATOM 682 O O . SER A 1 82 ? 0.176 -3.602 -3.984 1.00 86.44 82 SER A O 1
ATOM 684 N N . HIS A 1 83 ? -0.288 -1.620 -3.022 1.00 85.69 83 HIS A N 1
ATOM 685 C CA . HIS A 1 83 ? -0.077 -0.822 -4.230 1.00 85.69 83 HIS A CA 1
ATOM 686 C C . HIS A 1 83 ? 1.355 -0.965 -4.746 1.00 85.69 83 HIS A C 1
ATOM 688 O O . HIS A 1 83 ? 1.568 -1.384 -5.880 1.00 85.69 83 HIS A O 1
ATOM 694 N N . LEU A 1 84 ? 2.347 -0.706 -3.885 1.00 82.69 84 LEU A N 1
ATOM 695 C CA . LEU A 1 84 ? 3.757 -0.873 -4.251 1.00 82.69 84 LEU A CA 1
ATOM 696 C C . LEU A 1 84 ? 4.089 -2.314 -4.658 1.00 82.69 84 LEU A C 1
ATOM 698 O O . LEU A 1 84 ? 4.848 -2.529 -5.596 1.00 82.69 84 LEU A O 1
ATOM 702 N N . ALA A 1 85 ? 3.530 -3.302 -3.956 1.00 82.44 85 ALA A N 1
ATOM 703 C CA . ALA A 1 85 ? 3.752 -4.711 -4.256 1.00 82.44 85 ALA A CA 1
ATOM 704 C C . ALA A 1 85 ? 3.178 -5.105 -5.622 1.00 82.44 85 ALA A C 1
ATOM 706 O O . ALA A 1 85 ? 3.811 -5.866 -6.348 1.00 82.44 85 ALA A O 1
ATOM 707 N N . LEU A 1 86 ? 2.001 -4.590 -5.982 1.00 82.25 86 LEU A N 1
ATOM 708 C CA . LEU A 1 86 ? 1.381 -4.843 -7.280 1.00 82.25 86 LEU A CA 1
ATOM 709 C C . LEU A 1 86 ? 2.159 -4.195 -8.416 1.00 82.25 86 LEU A C 1
ATOM 711 O O . LEU A 1 86 ? 2.323 -4.829 -9.445 1.00 82.25 86 LEU A O 1
ATOM 715 N N . ASP A 1 87 ? 2.711 -3.000 -8.230 1.00 79.25 87 ASP A N 1
ATOM 716 C CA . ASP A 1 87 ? 3.536 -2.368 -9.262 1.00 79.25 87 ASP A CA 1
ATOM 717 C C . ASP A 1 87 ? 5.017 -2.845 -9.251 1.00 79.25 87 ASP A C 1
ATOM 719 O O . ASP A 1 87 ? 5.829 -2.339 -10.028 1.00 79.25 87 ASP A O 1
ATOM 723 N N . LEU A 1 88 ? 5.400 -3.859 -8.449 1.00 76.62 88 LEU A N 1
ATOM 724 C CA . LEU A 1 88 ? 6.752 -4.456 -8.479 1.00 76.62 88 LEU A CA 1
ATOM 725 C C . LEU A 1 88 ? 7.086 -5.017 -9.860 1.00 76.62 88 LEU A C 1
ATOM 727 O O . LEU A 1 88 ? 6.482 -5.998 -10.273 1.00 76.62 88 LEU A O 1
ATOM 731 N N . GLY A 1 89 ? 8.087 -4.471 -10.539 1.00 68.81 89 GLY A N 1
ATOM 732 C CA . GLY A 1 89 ? 8.440 -4.818 -11.922 1.00 68.81 89 GLY A CA 1
ATOM 733 C C . GLY A 1 89 ? 8.059 -3.722 -12.918 1.00 68.81 89 GLY A C 1
ATOM 734 O O . GLY A 1 89 ? 8.428 -3.806 -14.086 1.00 68.81 89 GLY A O 1
ATOM 735 N N . GLY A 1 90 ? 7.367 -2.680 -12.452 1.00 71.19 90 GLY A N 1
ATOM 736 C CA . GLY A 1 90 ? 7.318 -1.373 -13.093 1.00 71.19 90 GLY A CA 1
ATOM 737 C C . GLY A 1 90 ? 8.467 -0.464 -12.641 1.00 71.19 90 GLY A C 1
ATOM 738 O O . GLY A 1 90 ? 9.214 -0.767 -11.709 1.00 71.19 90 GLY A O 1
ATOM 739 N N . GLU A 1 91 ? 8.604 0.672 -13.322 1.00 73.88 91 GLU A N 1
ATOM 740 C CA . GLU A 1 91 ? 9.567 1.720 -12.975 1.00 73.88 91 GLU A CA 1
ATOM 741 C C . GLU A 1 91 ? 9.064 2.536 -11.775 1.00 73.88 91 GLU A C 1
ATOM 743 O O . GLU A 1 91 ? 8.040 3.213 -11.865 1.00 73.88 91 GLU A O 1
ATOM 748 N N . MET A 1 92 ? 9.804 2.498 -10.665 1.00 75.69 92 MET A N 1
ATOM 749 C CA . MET A 1 92 ? 9.438 3.164 -9.410 1.00 75.69 92 MET A CA 1
ATOM 750 C C . MET A 1 92 ? 10.578 4.038 -8.893 1.00 75.69 92 MET A C 1
ATOM 752 O O . MET A 1 92 ? 11.736 3.615 -8.868 1.00 75.69 92 MET A O 1
ATOM 756 N N . ALA A 1 93 ? 10.261 5.249 -8.434 1.00 79.88 93 ALA A N 1
ATOM 757 C CA . ALA A 1 93 ? 11.229 6.126 -7.778 1.00 79.88 93 ALA A CA 1
ATOM 758 C C . ALA A 1 93 ? 11.284 5.833 -6.274 1.00 79.88 93 ALA A C 1
ATOM 760 O O . ALA A 1 93 ? 10.811 6.613 -5.449 1.00 79.88 93 ALA A O 1
ATOM 761 N N . TRP A 1 94 ? 11.854 4.681 -5.913 1.00 77.44 94 TRP A N 1
ATOM 762 C CA . TRP A 1 94 ? 11.856 4.149 -4.543 1.00 77.44 94 TRP A CA 1
ATOM 763 C C . TRP A 1 94 ? 12.310 5.150 -3.477 1.00 77.44 94 TRP A C 1
ATOM 765 O O . TRP A 1 94 ? 11.754 5.173 -2.378 1.00 77.44 94 TRP A O 1
ATOM 775 N N . LEU A 1 95 ? 13.316 5.960 -3.809 1.00 80.19 95 LEU A N 1
ATOM 776 C CA . LEU A 1 95 ? 13.987 6.884 -2.898 1.00 80.19 95 LEU A CA 1
ATOM 777 C C . LEU A 1 95 ? 13.542 8.343 -3.072 1.00 80.19 95 LEU A C 1
ATOM 779 O O . LEU A 1 95 ? 14.108 9.230 -2.436 1.00 80.19 95 LEU A O 1
ATOM 783 N N . TRP A 1 96 ? 12.528 8.628 -3.891 1.00 78.50 96 TRP A N 1
ATOM 784 C CA . TRP A 1 96 ? 12.014 9.992 -4.021 1.00 78.50 96 TRP A CA 1
ATOM 785 C C . TRP A 1 96 ? 11.408 10.472 -2.690 1.00 78.50 96 TRP A C 1
ATOM 787 O O . TRP A 1 96 ? 10.698 9.691 -2.050 1.00 78.50 96 TRP A O 1
ATOM 797 N N . PRO A 1 97 ? 11.641 11.724 -2.243 1.00 76.25 97 PRO A N 1
ATOM 798 C CA . PRO A 1 97 ? 12.272 12.842 -2.960 1.00 76.25 97 PRO A CA 1
ATOM 799 C C . PRO A 1 97 ? 13.794 12.968 -2.796 1.00 76.25 97 PRO A C 1
ATOM 801 O O . PRO A 1 97 ? 14.364 13.937 -3.288 1.00 76.25 97 PRO A O 1
ATOM 804 N N . LEU A 1 98 ? 14.459 12.040 -2.103 1.00 80.25 98 LEU A N 1
ATOM 805 C CA . LEU A 1 98 ? 15.912 12.099 -1.890 1.00 80.25 98 LEU A CA 1
ATOM 806 C C . LEU A 1 98 ? 16.698 11.809 -3.174 1.00 80.25 98 LEU A C 1
ATOM 808 O O . LEU A 1 98 ? 17.772 12.366 -3.377 1.00 80.25 98 LEU A O 1
ATOM 812 N N . ASP A 1 99 ? 16.145 10.956 -4.034 1.00 76.81 99 ASP A N 1
ATOM 813 C CA . ASP A 1 99 ? 16.685 10.634 -5.351 1.00 76.81 99 ASP A CA 1
ATOM 814 C C . ASP A 1 99 ? 15.556 10.621 -6.393 1.00 76.81 99 ASP A C 1
ATOM 816 O O . ASP A 1 99 ? 14.427 10.205 -6.121 1.00 76.81 99 ASP A O 1
ATOM 820 N N . SER A 1 100 ? 15.867 11.103 -7.592 1.00 72.88 100 SER A N 1
ATOM 821 C CA . SER A 1 100 ? 14.958 11.140 -8.744 1.00 72.88 100 SER A CA 1
ATOM 822 C C . SER A 1 100 ? 15.129 9.947 -9.691 1.00 72.88 100 SER A C 1
ATOM 824 O O . SER A 1 100 ? 14.376 9.822 -10.658 1.00 72.88 100 SER A O 1
ATOM 826 N N . SER A 1 101 ? 16.096 9.069 -9.415 1.00 75.38 101 SER A N 1
ATOM 827 C CA . SER A 1 101 ? 16.327 7.833 -10.158 1.00 75.38 101 SER A CA 1
ATOM 828 C C . SER A 1 101 ? 15.141 6.871 -10.048 1.00 75.38 101 SER A C 1
ATOM 830 O O . SER A 1 101 ? 14.525 6.721 -8.990 1.00 75.38 101 SER A O 1
ATOM 832 N N . TYR A 1 102 ? 14.852 6.174 -11.146 1.00 71.69 102 TYR A N 1
ATOM 833 C CA . TYR A 1 102 ? 13.870 5.091 -11.183 1.00 71.69 102 TYR A CA 1
ATOM 834 C C . TYR A 1 102 ? 14.584 3.743 -11.132 1.00 71.69 102 TYR A C 1
ATOM 836 O O . TYR A 1 102 ? 15.623 3.556 -11.768 1.00 71.69 102 TYR A O 1
ATOM 844 N N . TYR A 1 103 ? 13.997 2.791 -10.413 1.00 71.38 103 TYR A N 1
ATOM 845 C CA . TYR A 1 103 ? 14.480 1.419 -10.353 1.00 71.38 103 TYR A CA 1
ATOM 846 C C . TYR A 1 103 ? 13.350 0.453 -10.680 1.00 71.38 103 TYR A C 1
ATOM 848 O O . TYR A 1 103 ? 12.215 0.627 -10.227 1.00 71.38 103 TYR A O 1
ATOM 856 N N . VAL A 1 104 ? 13.690 -0.596 -11.424 1.00 70.75 104 VAL A N 1
ATOM 857 C CA . VAL A 1 104 ? 12.805 -1.729 -11.673 1.00 70.75 104 VAL A CA 1
ATOM 858 C C . VAL A 1 104 ? 13.271 -2.884 -10.801 1.00 70.75 104 VAL A C 1
ATOM 860 O O . VAL A 1 104 ? 14.402 -3.360 -10.918 1.00 70.75 104 VAL A O 1
ATOM 863 N N . VAL A 1 105 ? 12.391 -3.333 -9.911 1.00 68.62 105 VAL A N 1
ATOM 864 C CA . VAL A 1 105 ? 12.621 -4.525 -9.092 1.00 68.62 105 VAL A CA 1
ATOM 865 C C . VAL A 1 105 ? 11.875 -5.677 -9.741 1.00 68.62 105 VAL A C 1
ATOM 867 O O . VAL A 1 105 ? 10.649 -5.700 -9.719 1.00 68.62 105 VAL A O 1
ATOM 870 N N . THR A 1 106 ? 12.607 -6.634 -10.311 1.00 65.19 106 THR A N 1
ATOM 871 C CA . THR A 1 106 ? 12.001 -7.816 -10.938 1.00 65.19 106 THR A CA 1
ATOM 872 C C . THR A 1 106 ? 12.193 -9.030 -10.031 1.00 65.19 106 THR A C 1
ATOM 874 O O . THR A 1 106 ? 13.278 -9.616 -10.029 1.00 65.19 106 THR A O 1
ATOM 877 N N . PRO A 1 107 ? 11.186 -9.428 -9.233 1.00 58.97 107 PRO A N 1
ATOM 878 C CA . PRO A 1 107 ? 11.270 -10.670 -8.484 1.00 58.97 107 PRO A CA 1
ATOM 879 C C . PRO A 1 107 ? 11.149 -11.850 -9.454 1.00 58.97 107 PRO A C 1
ATOM 881 O O . PRO A 1 107 ? 10.215 -11.913 -10.253 1.00 58.97 107 PRO A O 1
ATOM 884 N N . TYR A 1 108 ? 12.080 -12.798 -9.379 1.00 50.66 108 TYR A N 1
ATOM 885 C CA . TYR A 1 108 ? 11.999 -14.062 -10.106 1.00 50.66 108 TYR A CA 1
ATOM 886 C C . TYR A 1 108 ? 11.973 -15.234 -9.126 1.00 50.66 108 TYR A C 1
ATOM 888 O O . TYR A 1 108 ? 12.615 -15.206 -8.076 1.00 50.66 108 TYR A O 1
ATOM 896 N N . VAL A 1 109 ? 11.219 -16.276 -9.475 1.00 50.41 109 VAL A N 1
ATOM 897 C CA . VAL A 1 109 ? 11.208 -17.543 -8.739 1.00 50.41 109 VAL A CA 1
ATOM 898 C C . VAL A 1 109 ? 12.159 -18.490 -9.453 1.00 50.41 109 VAL A C 1
ATOM 900 O O . VAL A 1 109 ? 11.897 -18.912 -10.578 1.00 50.41 109 VAL A O 1
ATOM 903 N N . LYS A 1 110 ? 13.277 -18.827 -8.809 1.00 48.59 110 LYS A N 1
ATOM 904 C CA . LYS A 1 110 ? 14.164 -19.883 -9.294 1.00 48.59 110 LYS A CA 1
ATOM 905 C C . LYS A 1 110 ? 13.668 -21.217 -8.744 1.00 48.59 110 LYS A C 1
ATOM 907 O O . LYS A 1 110 ? 13.814 -21.487 -7.557 1.00 48.59 110 LYS A O 1
ATOM 912 N N . LEU A 1 111 ? 13.080 -22.049 -9.602 1.00 44.84 111 LEU A N 1
ATOM 913 C CA . LEU A 1 111 ? 12.788 -23.439 -9.256 1.00 44.84 111 LEU A CA 1
ATOM 914 C C . LEU A 1 111 ? 14.114 -24.206 -9.224 1.00 44.84 111 LEU A C 1
ATOM 916 O O . LEU A 1 111 ? 14.706 -24.490 -10.264 1.00 44.84 111 LEU A O 1
ATOM 920 N N . VAL A 1 112 ? 14.615 -24.483 -8.024 1.00 51.94 112 VAL A N 1
ATOM 921 C CA . VAL A 1 112 ? 15.748 -25.392 -7.821 1.00 51.94 112 VAL A CA 1
ATOM 922 C C . VAL A 1 112 ? 15.178 -26.810 -7.776 1.00 51.94 112 VAL A C 1
ATOM 924 O O . VAL A 1 112 ? 14.171 -27.022 -7.109 1.00 51.94 112 VAL A O 1
ATOM 927 N N . ASN A 1 113 ? 15.764 -27.743 -8.536 1.00 43.62 113 ASN A N 1
ATOM 928 C CA . ASN A 1 113 ? 15.273 -29.117 -8.714 1.00 43.62 113 ASN A CA 1
ATOM 929 C C . ASN A 1 113 ? 14.734 -29.733 -7.410 1.00 43.62 113 ASN A C 1
ATOM 931 O O . ASN A 1 113 ? 15.458 -29.868 -6.426 1.00 43.62 113 ASN A O 1
ATOM 935 N N . LEU A 1 114 ? 13.456 -30.117 -7.433 1.00 55.34 114 LEU A N 1
ATOM 936 C CA . LEU A 1 114 ? 12.717 -30.644 -6.289 1.00 55.34 114 LEU A CA 1
ATOM 937 C C . LEU A 1 114 ? 12.649 -32.176 -6.361 1.00 55.34 114 LEU A C 1
ATOM 939 O O . LEU A 1 114 ? 11.671 -32.711 -6.875 1.00 55.34 114 LEU A O 1
ATOM 943 N N . TRP A 1 115 ? 13.656 -32.883 -5.829 1.00 37.94 115 TRP A N 1
ATOM 944 C CA . TRP A 1 115 ? 13.479 -34.257 -5.325 1.00 37.94 115 TRP A CA 1
ATOM 945 C C . TRP A 1 115 ? 14.634 -34.741 -4.419 1.00 37.94 115 TRP A C 1
ATOM 947 O O . TRP A 1 115 ? 15.787 -34.626 -4.836 1.00 37.94 115 TRP A O 1
ATOM 957 N N . PRO A 1 116 ? 14.358 -35.418 -3.278 1.00 51.97 116 PRO A N 1
ATOM 958 C CA . PRO A 1 116 ? 13.194 -35.282 -2.403 1.00 51.97 116 PRO A CA 1
ATOM 959 C C . PRO A 1 116 ? 13.572 -34.897 -0.959 1.00 51.97 116 PRO A C 1
ATOM 961 O O . PRO A 1 116 ? 14.708 -35.035 -0.523 1.00 51.97 116 PRO A O 1
ATOM 964 N N . ILE A 1 117 ? 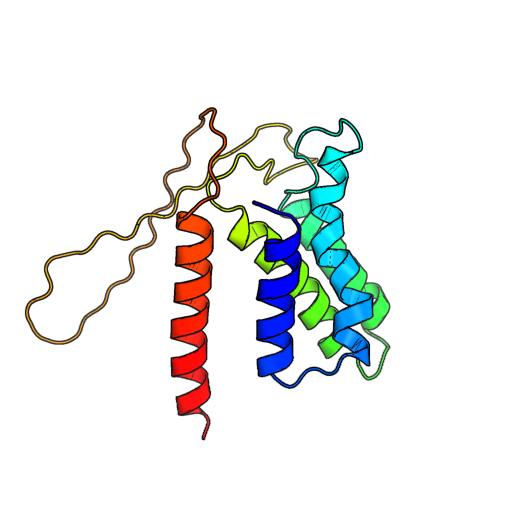12.529 -34.566 -0.194 1.00 39.78 117 ILE A N 1
ATOM 965 C CA . ILE A 1 117 ? 12.478 -34.388 1.268 1.00 39.78 117 ILE A CA 1
ATOM 966 C C . ILE A 1 117 ? 12.679 -32.926 1.706 1.00 39.78 117 ILE A C 1
ATOM 968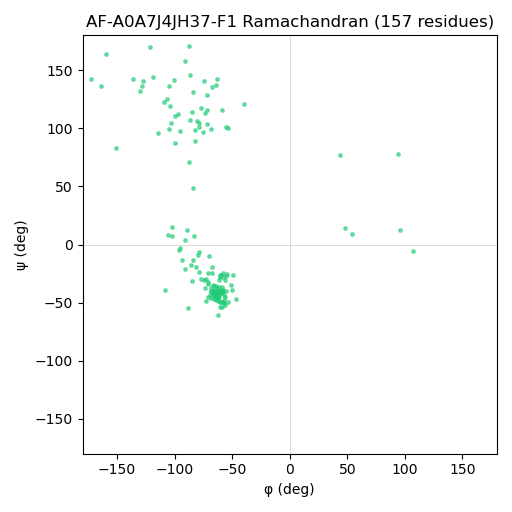 O O . ILE A 1 117 ? 13.724 -32.513 2.184 1.00 39.78 117 ILE A O 1
ATOM 972 N N . PHE A 1 118 ? 11.596 -32.159 1.550 1.00 42.59 118 PHE A N 1
ATOM 973 C CA . PHE A 1 118 ? 11.222 -30.999 2.371 1.00 42.59 118 PHE A CA 1
ATOM 974 C C . PHE A 1 118 ? 12.340 -30.012 2.745 1.00 42.59 118 PHE A C 1
ATOM 976 O O . PHE A 1 118 ? 12.750 -29.916 3.897 1.00 42.59 118 PHE A O 1
ATOM 983 N N . GLY A 1 119 ? 12.724 -29.180 1.783 1.00 39.34 119 GLY A N 1
ATOM 984 C CA . GLY A 1 119 ? 13.462 -27.945 2.028 1.00 39.34 119 GLY A CA 1
ATOM 985 C C . GLY A 1 119 ? 13.118 -26.939 0.942 1.00 39.34 119 GLY A C 1
ATOM 986 O O . GLY A 1 119 ? 13.801 -26.871 -0.073 1.00 39.34 119 GLY A O 1
ATOM 987 N N . VAL A 1 120 ? 12.001 -26.222 1.093 1.00 36.59 120 VAL A N 1
ATOM 988 C CA . VAL A 1 120 ? 11.674 -25.133 0.164 1.00 36.59 120 VAL A CA 1
ATOM 989 C C . VAL A 1 120 ? 12.439 -23.895 0.614 1.00 36.59 120 VAL A C 1
ATOM 991 O O . VAL A 1 120 ? 11.933 -23.107 1.411 1.00 36.59 120 VAL A O 1
ATOM 994 N N . ASP A 1 121 ? 13.657 -23.735 0.106 1.00 40.31 121 ASP A N 1
ATOM 995 C CA . ASP A 1 121 ? 14.402 -22.488 0.250 1.00 40.31 121 ASP A CA 1
ATOM 996 C C . ASP A 1 121 ? 13.944 -21.503 -0.828 1.00 40.31 121 ASP A C 1
ATOM 998 O O . ASP A 1 121 ? 14.348 -21.547 -1.992 1.00 40.31 121 ASP A O 1
ATOM 1002 N N . PHE A 1 122 ? 13.050 -20.598 -0.431 1.00 37.91 122 PHE A N 1
ATOM 1003 C CA . PHE A 1 122 ? 12.680 -19.448 -1.243 1.00 37.91 122 PHE A CA 1
ATOM 1004 C C . PHE A 1 122 ? 13.809 -18.420 -1.190 1.00 37.91 122 PHE A C 1
ATOM 1006 O O . PHE A 1 122 ? 13.875 -17.606 -0.269 1.00 37.91 122 PHE A O 1
ATOM 1013 N N . GLN A 1 123 ? 14.688 -18.424 -2.189 1.00 39.44 123 GLN A N 1
ATOM 1014 C CA . GLN A 1 123 ? 15.676 -17.361 -2.335 1.00 39.44 123 GLN A CA 1
ATOM 1015 C C . GLN A 1 123 ? 15.149 -16.297 -3.302 1.00 39.44 123 GLN A C 1
ATOM 1017 O O . GLN A 1 123 ? 15.227 -16.438 -4.521 1.00 39.44 123 GLN A O 1
ATOM 1022 N N . VAL A 1 124 ? 14.583 -15.223 -2.747 1.00 41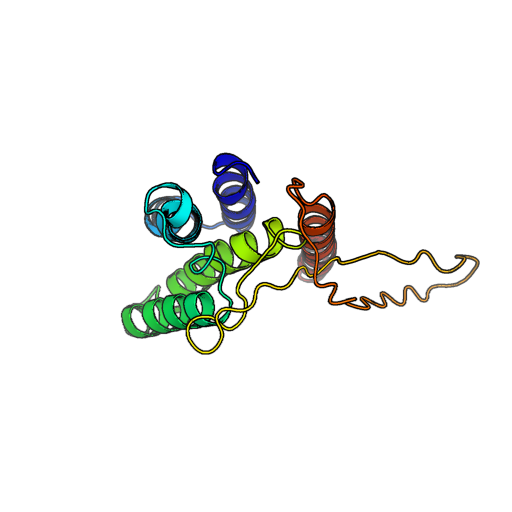.47 124 VAL A N 1
ATOM 1023 C CA . VAL A 1 124 ? 14.243 -14.018 -3.514 1.00 41.47 124 VAL A CA 1
ATOM 1024 C C . VAL A 1 124 ? 15.531 -13.225 -3.706 1.00 41.47 124 VAL A C 1
ATOM 1026 O O . VAL A 1 124 ? 16.022 -12.603 -2.768 1.00 41.47 124 VAL A O 1
ATOM 1029 N N . VAL A 1 125 ? 16.096 -13.259 -4.911 1.00 43.09 125 VAL A N 1
ATOM 1030 C CA . VAL A 1 125 ? 17.257 -12.436 -5.269 1.00 43.09 125 VAL A CA 1
ATOM 1031 C C . VAL A 1 125 ? 16.756 -11.269 -6.119 1.00 43.09 125 VAL A C 1
ATOM 1033 O O . VAL A 1 125 ? 16.410 -11.480 -7.280 1.00 43.09 125 VAL A O 1
ATOM 1036 N N . PRO A 1 126 ? 16.670 -10.042 -5.582 1.00 45.41 126 PRO A N 1
ATOM 1037 C CA . PRO A 1 126 ? 16.292 -8.892 -6.386 1.00 45.41 126 PRO A CA 1
ATOM 1038 C C . PRO A 1 126 ? 17.461 -8.507 -7.301 1.00 45.41 126 PRO A C 1
ATOM 1040 O O . PRO A 1 126 ? 18.499 -8.046 -6.831 1.00 45.41 126 PRO A O 1
ATOM 1043 N N . THR A 1 127 ? 17.307 -8.664 -8.614 1.00 49.38 127 THR A N 1
ATOM 1044 C CA . THR A 1 127 ? 18.153 -7.956 -9.582 1.00 49.38 127 THR A CA 1
ATOM 1045 C C . THR A 1 127 ? 17.558 -6.572 -9.813 1.00 49.38 127 THR A C 1
ATOM 1047 O O . THR A 1 127 ? 16.452 -6.431 -10.337 1.00 49.38 127 THR A O 1
ATOM 1050 N N . VAL A 1 128 ? 18.289 -5.539 -9.390 1.00 47.03 128 VAL A N 1
ATOM 1051 C CA . VAL A 1 128 ? 17.977 -4.146 -9.723 1.00 47.03 128 VAL A CA 1
ATOM 1052 C C . VAL A 1 128 ? 18.511 -3.898 -11.127 1.00 47.03 128 VAL A C 1
ATOM 1054 O O . VAL A 1 128 ? 19.721 -3.835 -11.330 1.00 47.03 128 VAL A O 1
ATOM 1057 N N . VAL A 1 129 ? 17.614 -3.807 -12.103 1.00 51.16 129 VAL A N 1
ATOM 1058 C CA . VAL A 1 129 ? 17.974 -3.499 -13.491 1.00 51.16 129 VAL A CA 1
ATOM 1059 C C . VAL A 1 129 ? 17.472 -2.090 -13.793 1.00 51.16 129 VAL A C 1
ATOM 1061 O O . VAL A 1 129 ? 16.284 -1.808 -13.648 1.00 51.16 129 VAL A O 1
ATOM 1064 N N . GLN A 1 130 ? 18.369 -1.186 -14.193 1.00 40.91 130 GLN A N 1
ATOM 1065 C CA . GLN A 1 130 ? 17.971 0.064 -14.844 1.00 40.91 130 GLN A CA 1
ATOM 1066 C C . GLN A 1 130 ? 17.476 -0.287 -16.250 1.00 40.91 130 GLN A C 1
ATOM 1068 O O . GLN A 1 130 ? 18.239 -0.802 -17.063 1.00 40.91 130 GLN A O 1
ATOM 1073 N N . GLY A 1 131 ? 16.198 -0.055 -16.534 1.00 43.78 131 GLY A N 1
ATOM 1074 C CA . GLY A 1 131 ? 15.597 -0.387 -17.822 1.00 43.78 131 GLY A CA 1
ATOM 1075 C C . GLY A 1 131 ? 14.320 0.406 -18.079 1.00 43.78 131 GLY A C 1
ATOM 1076 O O . GLY A 1 131 ? 13.752 0.984 -17.157 1.00 43.78 131 GLY A O 1
ATOM 1077 N N . ILE A 1 132 ? 13.891 0.427 -19.343 1.00 32.03 132 ILE A N 1
ATOM 1078 C CA . ILE A 1 132 ? 12.662 1.077 -19.814 1.00 32.03 132 ILE A CA 1
ATOM 1079 C C . ILE A 1 132 ? 11.654 -0.026 -20.140 1.00 32.03 132 ILE A C 1
ATOM 1081 O O . ILE A 1 132 ? 11.960 -0.918 -20.933 1.00 32.03 132 ILE A O 1
ATOM 1085 N N . GLY A 1 133 ? 10.458 0.027 -19.552 1.00 40.69 133 GLY A N 1
ATOM 1086 C CA . GLY A 1 133 ? 9.416 -0.953 -19.850 1.00 40.69 133 GLY A CA 1
ATOM 1087 C C . GLY A 1 133 ? 8.066 -0.637 -19.213 1.00 40.69 133 GLY A C 1
ATOM 1088 O O . GLY A 1 133 ? 7.975 -0.188 -18.074 1.00 40.69 133 GLY A O 1
ATOM 1089 N N . THR A 1 134 ? 6.994 -0.913 -19.952 1.00 37.84 134 THR A N 1
ATOM 1090 C CA . THR A 1 134 ? 5.608 -0.859 -19.480 1.00 37.84 134 THR A CA 1
ATOM 1091 C C . THR A 1 134 ? 5.032 -2.269 -19.493 1.00 37.84 134 THR A C 1
ATOM 1093 O O . THR A 1 134 ? 4.569 -2.763 -20.518 1.00 37.84 134 THR A O 1
ATOM 1096 N N . VAL A 1 135 ? 5.062 -2.947 -18.347 1.00 40.22 135 VAL A N 1
ATOM 1097 C CA . VAL A 1 135 ? 4.433 -4.264 -18.196 1.00 40.22 135 VAL A CA 1
ATOM 1098 C C . VAL A 1 135 ? 3.554 -4.243 -16.950 1.00 40.22 135 VAL A C 1
ATOM 1100 O O . VAL A 1 135 ? 3.977 -3.799 -15.885 1.00 40.22 135 VAL A O 1
ATOM 1103 N N . LEU A 1 136 ? 2.313 -4.724 -17.081 1.00 44.38 136 LEU A N 1
ATOM 1104 C CA . LEU A 1 136 ? 1.536 -5.234 -15.950 1.00 44.38 136 LEU A CA 1
ATOM 1105 C C . LEU A 1 136 ? 2.387 -6.319 -15.291 1.00 44.38 136 LEU A C 1
ATOM 1107 O O . LEU A 1 136 ? 2.502 -7.416 -15.833 1.00 44.38 136 LEU A O 1
ATOM 1111 N N . SER A 1 137 ? 3.056 -6.019 -14.185 1.00 54.69 137 SER A N 1
ATOM 1112 C CA . SER A 1 137 ? 4.045 -6.941 -13.651 1.00 54.69 137 SER A CA 1
ATOM 1113 C C . SER A 1 137 ? 3.399 -8.226 -13.106 1.00 54.69 137 SER A C 1
ATOM 1115 O O . SER A 1 137 ? 2.934 -8.333 -11.973 1.00 54.69 137 SER A O 1
ATOM 1117 N N . ALA A 1 138 ? 3.429 -9.285 -13.914 1.00 56.88 138 ALA A N 1
ATOM 1118 C CA . ALA A 1 138 ? 3.135 -10.647 -13.461 1.00 56.88 138 ALA A CA 1
ATOM 1119 C C . ALA A 1 138 ? 3.935 -11.009 -12.187 1.00 56.88 138 ALA A C 1
ATOM 1121 O O . ALA A 1 138 ? 3.490 -11.794 -11.353 1.00 56.88 138 ALA A O 1
ATOM 1122 N N . ALA A 1 139 ? 5.090 -10.364 -12.012 1.00 57.03 139 ALA A N 1
ATOM 1123 C CA . ALA A 1 139 ? 5.957 -10.441 -10.850 1.00 57.03 139 ALA A CA 1
ATOM 1124 C C . ALA A 1 139 ? 5.315 -9.872 -9.560 1.00 57.03 139 ALA A C 1
ATOM 1126 O O . ALA A 1 139 ? 5.382 -10.522 -8.516 1.00 57.03 139 ALA A O 1
ATOM 1127 N N . GLY A 1 140 ? 4.632 -8.720 -9.624 1.00 60.72 140 GLY A N 1
ATOM 1128 C CA . GLY A 1 140 ? 3.923 -8.133 -8.479 1.00 60.72 140 GLY A CA 1
ATOM 1129 C C . GLY A 1 140 ? 2.739 -8.986 -8.026 1.00 60.72 140 GLY A C 1
ATOM 1130 O O . GLY A 1 140 ? 2.582 -9.271 -6.837 1.00 60.72 140 GLY A O 1
ATOM 1131 N N . PHE A 1 141 ? 1.978 -9.522 -8.985 1.00 63.19 141 PHE A N 1
ATOM 1132 C CA . PHE A 1 141 ? 0.948 -10.529 -8.712 1.00 63.19 141 PHE A CA 1
ATOM 1133 C C . PHE A 1 141 ? 1.518 -11.806 -8.087 1.00 63.19 141 PHE A C 1
ATOM 1135 O O . PHE A 1 141 ? 0.913 -12.352 -7.167 1.00 63.19 141 PHE A O 1
ATOM 1142 N N . GLY A 1 142 ? 2.681 -12.271 -8.552 1.00 58.69 142 GLY A N 1
ATOM 1143 C CA . GLY A 1 142 ? 3.364 -13.441 -8.000 1.00 58.69 142 GLY A CA 1
ATOM 1144 C C . GLY A 1 142 ? 3.774 -13.251 -6.539 1.00 58.69 142 GLY A C 1
ATOM 1145 O O . GLY A 1 142 ? 3.508 -14.120 -5.710 1.00 58.69 142 GLY A O 1
ATOM 1146 N N . VAL A 1 143 ? 4.351 -12.095 -6.193 1.00 64.75 143 VAL A N 1
ATOM 1147 C CA . VAL A 1 143 ? 4.714 -11.761 -4.804 1.00 64.75 143 VAL A CA 1
ATOM 1148 C C . VAL A 1 143 ? 3.474 -11.667 -3.922 1.00 64.75 143 VAL A C 1
ATOM 1150 O O . VAL A 1 143 ? 3.460 -12.233 -2.830 1.00 64.75 143 VAL A O 1
ATOM 1153 N N . LEU A 1 144 ? 2.410 -11.013 -4.390 1.00 66.12 144 LEU A N 1
ATOM 1154 C CA . LEU A 1 144 ? 1.159 -10.936 -3.636 1.00 66.12 144 LEU A CA 1
ATOM 1155 C C . LEU A 1 144 ? 0.512 -12.308 -3.459 1.00 66.12 144 LEU A C 1
ATOM 1157 O O . LEU A 1 144 ? 0.113 -12.645 -2.349 1.00 66.12 144 LEU A O 1
ATOM 1161 N N . GLY A 1 145 ? 0.480 -13.133 -4.505 1.00 62.31 145 GLY A N 1
ATOM 1162 C CA . GLY A 1 145 ? 0.030 -14.521 -4.429 1.00 62.31 145 GLY A CA 1
ATOM 1163 C C . GLY A 1 145 ? 0.839 -15.347 -3.427 1.00 62.31 145 GLY A C 1
ATOM 1164 O O . GLY A 1 145 ? 0.266 -16.128 -2.670 1.00 62.31 145 GLY A O 1
ATOM 1165 N N . LEU A 1 146 ? 2.154 -15.132 -3.350 1.00 64.38 146 LEU A N 1
ATOM 1166 C CA . LEU A 1 146 ? 3.035 -15.815 -2.403 1.00 64.38 146 LEU A CA 1
ATOM 1167 C C . LEU A 1 146 ? 2.804 -15.341 -0.961 1.00 64.38 146 LEU A C 1
ATOM 1169 O O . LEU A 1 146 ? 2.649 -16.167 -0.063 1.00 64.38 146 LEU A O 1
ATOM 1173 N N . LEU A 1 147 ? 2.692 -14.028 -0.736 1.00 62.19 147 LEU A N 1
ATOM 1174 C CA . LEU A 1 147 ? 2.310 -13.463 0.562 1.00 62.19 147 LEU A CA 1
ATOM 1175 C C . LEU A 1 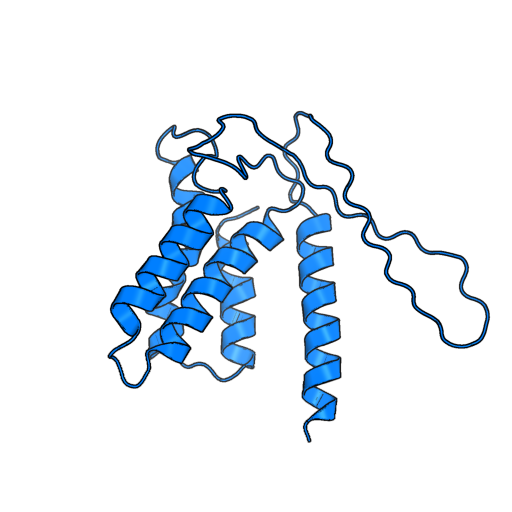147 ? 0.939 -13.981 1.014 1.00 62.19 147 LEU A C 1
ATOM 1177 O O . LEU A 1 147 ? 0.749 -14.265 2.197 1.00 62.19 147 LEU A O 1
ATOM 1181 N N . LEU A 1 148 ? 0.008 -14.160 0.075 1.00 64.62 148 LEU A N 1
ATOM 1182 C CA . LEU A 1 148 ? -1.300 -14.752 0.330 1.00 64.62 148 LEU A CA 1
ATOM 1183 C C . LEU A 1 148 ? -1.221 -16.230 0.674 1.00 64.62 148 LEU A C 1
ATOM 1185 O O . LEU A 1 148 ? -1.811 -16.632 1.670 1.00 64.62 148 LEU A O 1
ATOM 1189 N N . GLY A 1 149 ? -0.457 -17.024 -0.075 1.00 64.62 149 GLY A N 1
ATOM 1190 C CA . GLY A 1 149 ? -0.227 -18.431 0.244 1.00 64.62 149 GLY A CA 1
ATOM 1191 C C . GLY A 1 149 ? 0.366 -18.601 1.644 1.00 64.62 149 GLY A C 1
ATOM 1192 O O . GLY A 1 149 ? -0.163 -19.361 2.457 1.00 64.62 149 GLY A O 1
ATOM 1193 N N . LEU A 1 150 ? 1.399 -17.819 1.974 1.00 64.00 150 LEU A N 1
ATOM 1194 C CA . LEU A 1 150 ? 2.000 -17.797 3.312 1.00 64.00 150 LEU A CA 1
ATOM 1195 C C . LEU A 1 150 ? 0.995 -17.363 4.389 1.00 64.00 150 LEU A C 1
ATOM 1197 O O . LEU A 1 150 ? 0.958 -17.940 5.478 1.00 64.00 150 LEU A O 1
ATOM 1201 N N . TRP A 1 151 ? 0.150 -16.376 4.094 1.00 62.09 151 TRP A N 1
ATOM 1202 C CA . TRP A 1 151 ? -0.894 -15.903 5.001 1.00 62.09 151 TRP A CA 1
ATOM 1203 C C . TRP A 1 151 ? -1.988 -16.954 5.250 1.00 62.09 151 TRP A C 1
ATOM 1205 O O . TRP A 1 151 ? -2.375 -17.178 6.402 1.00 62.09 151 TRP A O 1
ATOM 1215 N N . THR A 1 152 ? -2.460 -17.647 4.212 1.00 58.72 152 THR A N 1
ATOM 1216 C CA . THR A 1 152 ? -3.447 -18.729 4.331 1.00 58.72 152 THR A CA 1
ATOM 1217 C C . THR A 1 152 ? -2.887 -19.876 5.167 1.00 58.72 152 THR A C 1
ATOM 1219 O O . THR A 1 152 ? -3.530 -20.318 6.117 1.00 58.72 152 THR A O 1
ATOM 1222 N N . VAL A 1 153 ? -1.646 -20.291 4.908 1.00 55.56 153 VAL A N 1
ATOM 1223 C CA . VAL A 1 153 ? -0.976 -21.344 5.687 1.00 55.56 153 VAL A CA 1
ATOM 1224 C C . VAL A 1 153 ? -0.828 -20.950 7.163 1.00 55.56 153 VAL A C 1
ATOM 1226 O O . VAL A 1 153 ? -1.081 -21.764 8.051 1.00 55.56 153 VAL A O 1
ATOM 1229 N N . ASN A 1 154 ? -0.462 -19.700 7.456 1.00 54.78 154 ASN A N 1
ATOM 1230 C CA . ASN A 1 154 ? -0.234 -19.246 8.832 1.00 54.78 154 ASN A CA 1
ATOM 1231 C C . ASN A 1 154 ? -1.543 -18.985 9.607 1.00 54.78 154 ASN A C 1
ATOM 1233 O O . ASN A 1 154 ? -1.595 -19.150 10.824 1.00 54.78 154 ASN A O 1
ATOM 1237 N N . SER A 1 155 ? -2.620 -18.600 8.917 1.00 53.31 155 SER A N 1
ATOM 1238 C CA . SER A 1 155 ? -3.945 -18.410 9.529 1.00 53.31 155 SER A CA 1
ATOM 1239 C C . SER A 1 155 ? -4.653 -19.729 9.855 1.00 53.31 155 SER A C 1
ATOM 1241 O O . SER A 1 155 ? -5.362 -19.792 10.859 1.00 53.31 155 SER A O 1
ATOM 1243 N N . LEU A 1 156 ? -4.407 -20.791 9.081 1.00 51.28 156 LEU A N 1
ATOM 1244 C CA . LEU A 1 156 ? -4.905 -22.141 9.371 1.00 51.28 156 LEU A CA 1
ATOM 1245 C C . LEU A 1 156 ? -4.211 -22.789 10.580 1.00 51.28 156 LEU A C 1
ATOM 1247 O O . LEU A 1 156 ? -4.820 -23.615 11.245 1.00 51.28 156 LEU A O 1
ATOM 1251 N N . ARG A 1 157 ? -2.980 -22.377 10.912 1.00 48.59 157 ARG A N 1
ATOM 1252 C CA . ARG A 1 157 ? -2.225 -22.861 12.088 1.00 48.59 157 ARG A CA 1
ATOM 1253 C C . ARG A 1 157 ? -2.626 -22.221 13.423 1.00 48.59 157 ARG A C 1
ATOM 1255 O O . ARG A 1 157 ? -2.120 -22.632 14.459 1.00 48.59 157 ARG A O 1
ATOM 1262 N N . ARG A 1 158 ? -3.461 -21.176 13.408 1.00 49.84 158 ARG A N 1
ATOM 1263 C CA . ARG A 1 158 ? -3.903 -20.448 14.617 1.00 49.84 158 ARG A CA 1
ATOM 1264 C C . ARG A 1 158 ? -5.321 -20.819 15.071 1.00 49.84 158 ARG A C 1
ATOM 1266 O O . ARG A 1 158 ? -5.910 -20.075 15.853 1.00 49.84 158 ARG A O 1
ATOM 1273 N N . LYS A 1 159 ? -5.864 -21.921 14.558 1.00 43.88 159 LYS A N 1
ATOM 1274 C CA . LYS A 1 159 ? -7.041 -22.603 15.102 1.00 43.88 159 LYS A CA 1
ATOM 1275 C C . LYS A 1 159 ? -6.582 -23.878 15.787 1.00 43.88 159 LYS A C 1
ATOM 1277 O O . LYS A 1 159 ? -7.219 -24.216 16.802 1.00 43.88 159 LYS A O 1
#

Radius of gyration: 17.16 Å; Cα contacts (8 Å, |Δi|>4): 195; chains: 1; bounding box: 35×51×40 Å

Secondary structure (DSSP, 8-state):
--HHHHHHHHHHHHHHTT--HHHHHHHHHHHHGGGGGGGTT--S-SS-HHHHHHHHHHHHHHHTTSTTHHHHHHHHHHHHHHHHHHTBTBEE-TTTTT----EEEE---------SSS--------EEE--------HHHHHHHHHHHHHHHHHHHTT-

Organism: NCBI:txid3101447

Nearest PDB structures (foldseek):
  8ieb-assembly1_B  TM=2.142E-01  e=1.206E+00  Homo sapiens

pLDDT: mean 71.43, std 17.58, range [32.03, 93.5]